Protein AF-A0A2I6QJJ2-F1 (afdb_monomer_lite)

Structure (mmCIF, N/CA/C/O backbone):
data_AF-A0A2I6QJJ2-F1
#
_entry.id   AF-A0A2I6QJJ2-F1
#
loop_
_atom_site.group_PDB
_atom_site.id
_atom_site.type_symbol
_atom_site.label_atom_id
_atom_site.label_alt_id
_atom_site.label_comp_id
_atom_site.label_asym_id
_atom_site.label_entity_id
_atom_site.label_seq_id
_atom_site.pdbx_PDB_ins_code
_atom_site.Cartn_x
_atom_site.Cartn_y
_atom_site.Cartn_z
_atom_site.occupancy
_atom_site.B_iso_or_equiv
_atom_site.auth_seq_id
_atom_site.auth_comp_id
_atom_site.auth_asym_id
_atom_site.auth_atom_id
_atom_site.pdbx_PDB_model_num
ATOM 1 N N . MET A 1 1 ? 14.668 10.286 -12.678 1.00 63.56 1 MET A N 1
ATOM 2 C CA . MET A 1 1 ? 14.062 9.229 -13.509 1.00 63.56 1 MET A CA 1
ATOM 3 C C . MET A 1 1 ? 13.618 9.922 -14.770 1.00 63.56 1 MET A C 1
ATOM 5 O O . MET A 1 1 ? 12.767 10.793 -14.661 1.00 63.56 1 MET A O 1
ATOM 9 N N . ASP A 1 2 ? 14.228 9.592 -15.902 1.00 78.44 2 ASP A N 1
ATOM 10 C CA . ASP A 1 2 ? 13.787 10.106 -17.196 1.00 78.44 2 ASP A CA 1
ATOM 11 C C . ASP A 1 2 ? 12.828 9.086 -17.802 1.00 78.44 2 ASP A C 1
ATOM 13 O O . ASP A 1 2 ? 13.148 7.898 -17.883 1.00 78.44 2 ASP A O 1
ATOM 17 N N . VAL A 1 3 ? 11.627 9.539 -18.152 1.00 83.94 3 VAL A N 1
ATOM 18 C CA . VAL A 1 3 ? 10.589 8.712 -18.770 1.00 83.94 3 VAL A CA 1
ATOM 19 C C . VAL A 1 3 ? 10.300 9.280 -20.151 1.00 83.94 3 VAL A C 1
ATOM 21 O O . VAL A 1 3 ? 10.164 10.491 -20.307 1.00 83.94 3 VAL A O 1
ATOM 24 N N . GLU A 1 4 ? 10.229 8.409 -21.158 1.00 88.19 4 GLU A N 1
ATOM 25 C CA . GLU A 1 4 ? 9.903 8.816 -22.525 1.00 88.19 4 GLU A CA 1
ATOM 26 C C . GLU A 1 4 ? 8.512 9.464 -22.596 1.00 88.19 4 GLU A C 1
ATOM 28 O O . GLU A 1 4 ? 7.561 8.970 -21.992 1.00 88.19 4 GLU A O 1
ATOM 33 N N . GLU A 1 5 ? 8.368 10.520 -23.399 1.00 83.25 5 GLU A N 1
ATOM 34 C CA . GLU A 1 5 ? 7.121 11.290 -23.539 1.00 83.25 5 GLU A CA 1
ATOM 35 C C . GLU A 1 5 ? 5.912 10.420 -23.932 1.00 83.25 5 GLU A C 1
ATOM 37 O O . GLU A 1 5 ? 4.810 10.587 -23.416 1.00 83.25 5 GLU A O 1
ATOM 42 N N . LYS A 1 6 ? 6.130 9.388 -24.758 1.00 88.81 6 LYS A N 1
ATOM 43 C CA . LYS A 1 6 ? 5.089 8.420 -25.153 1.00 88.81 6 LYS A CA 1
ATOM 44 C C . LYS A 1 6 ? 4.500 7.610 -23.983 1.00 88.81 6 LYS A C 1
ATOM 46 O O . LYS A 1 6 ? 3.505 6.911 -24.161 1.00 88.81 6 LYS A O 1
ATOM 51 N N . LEU A 1 7 ? 5.142 7.636 -22.814 1.00 92.50 7 LEU A N 1
ATOM 52 C CA . LEU A 1 7 ? 4.729 6.916 -21.609 1.00 92.50 7 LEU A CA 1
ATOM 53 C C . LEU A 1 7 ? 4.047 7.828 -20.580 1.00 92.50 7 LEU A C 1
ATOM 55 O O . LEU A 1 7 ? 3.710 7.351 -19.499 1.00 92.50 7 LEU A O 1
ATOM 59 N N . ILE A 1 8 ? 3.814 9.108 -20.890 1.00 91.31 8 ILE A N 1
ATOM 60 C CA . ILE A 1 8 ? 3.250 10.069 -19.932 1.00 91.31 8 ILE A CA 1
ATOM 61 C C . ILE A 1 8 ? 1.883 9.626 -19.398 1.00 91.31 8 ILE A C 1
ATOM 63 O O . ILE A 1 8 ? 1.686 9.671 -18.190 1.00 91.31 8 ILE A O 1
ATOM 67 N N . ASP A 1 9 ? 0.981 9.079 -20.218 1.00 93.81 9 ASP A N 1
ATOM 68 C CA . ASP A 1 9 ? -0.304 8.558 -19.715 1.00 93.81 9 ASP A CA 1
ATOM 69 C C . ASP A 1 9 ? -0.140 7.376 -18.744 1.00 93.81 9 ASP A C 1
ATOM 71 O O . ASP A 1 9 ? -0.920 7.204 -17.802 1.00 93.81 9 ASP A O 1
ATOM 75 N N . ALA A 1 10 ? 0.887 6.547 -18.955 1.00 93.62 10 ALA A N 1
ATOM 76 C CA . ALA A 1 10 ? 1.210 5.449 -18.047 1.00 93.62 10 ALA A CA 1
ATOM 77 C C . ALA A 1 10 ? 1.785 5.979 -16.726 1.00 93.62 10 ALA A C 1
ATOM 79 O O . ALA A 1 10 ? 1.429 5.491 -15.655 1.00 93.62 10 ALA A O 1
ATOM 80 N N . VAL A 1 11 ? 2.617 7.025 -16.790 1.00 92.44 11 VAL A N 1
ATOM 81 C CA . VAL A 1 11 ? 3.088 7.750 -15.604 1.00 92.44 11 VAL A CA 1
ATOM 82 C C . VAL A 1 11 ? 1.908 8.371 -14.858 1.00 92.44 11 VAL A C 1
ATOM 84 O O . VAL A 1 11 ? 1.817 8.196 -13.649 1.00 92.44 11 VAL A O 1
ATOM 87 N N . THR A 1 12 ? 0.962 9.014 -15.545 1.00 91.44 12 THR A N 1
ATOM 88 C CA . THR A 1 12 ? -0.246 9.577 -14.922 1.00 91.44 12 THR A CA 1
ATOM 89 C C . THR A 1 12 ? -1.050 8.503 -14.198 1.00 91.44 12 THR A C 1
ATOM 91 O O . THR A 1 12 ? -1.370 8.677 -13.021 1.00 91.44 12 THR A O 1
ATOM 94 N N . GLY A 1 13 ? -1.319 7.371 -14.855 1.00 94.25 13 GLY A N 1
ATOM 95 C CA . GLY A 1 13 ? -2.065 6.271 -14.242 1.00 94.25 13 GLY A CA 1
ATOM 96 C C . GLY A 1 13 ? -1.366 5.661 -13.028 1.00 94.25 13 GLY A C 1
ATOM 97 O O . GLY A 1 13 ? -2.018 5.322 -12.044 1.00 94.25 13 GLY A O 1
ATOM 98 N N . LEU A 1 14 ? -0.034 5.579 -13.054 1.00 95.81 14 LEU A N 1
ATOM 99 C CA . LEU A 1 14 ? 0.747 4.990 -11.971 1.00 95.81 14 LEU A CA 1
ATOM 100 C C . LEU A 1 14 ? 1.036 5.967 -10.823 1.00 95.81 14 LEU A C 1
ATOM 102 O O . LEU A 1 14 ? 0.787 5.634 -9.670 1.00 95.81 14 LEU A O 1
ATOM 106 N N . SER A 1 15 ? 1.610 7.137 -11.106 1.00 91.88 15 SER A N 1
ATOM 107 C CA . SER A 1 15 ? 2.126 8.079 -10.101 1.00 91.88 15 SER A CA 1
ATOM 108 C C . SER A 1 15 ? 1.284 9.343 -9.947 1.00 91.88 15 SER A C 1
ATOM 110 O O . SER A 1 15 ? 1.277 9.919 -8.863 1.00 91.88 15 SER A O 1
ATOM 112 N N . GLY A 1 16 ? 0.541 9.754 -10.979 1.00 93.50 16 GLY A N 1
ATOM 113 C CA . GLY A 1 16 ? -0.424 10.852 -10.873 1.00 93.50 16 GLY A CA 1
ATOM 114 C C . GLY A 1 16 ? -1.636 10.451 -10.030 1.00 93.50 16 GLY A C 1
ATOM 115 O O . GLY A 1 16 ? -1.992 11.135 -9.073 1.00 93.50 16 GLY A O 1
ATOM 116 N N . SER A 1 17 ? -2.234 9.300 -10.341 1.00 96.19 17 SER A N 1
ATOM 117 C CA . SER A 1 17 ? -3.334 8.709 -9.565 1.00 96.19 17 SER A CA 1
ATOM 118 C C . SER A 1 17 ? -2.865 7.841 -8.392 1.00 96.19 17 SER A C 1
ATOM 120 O O . SER A 1 17 ? -3.623 7.629 -7.446 1.00 96.19 17 SER A O 1
ATOM 122 N N . GLY A 1 18 ? -1.609 7.387 -8.419 1.00 96.69 18 GLY A N 1
ATOM 123 C CA . GLY A 1 18 ? -0.998 6.502 -7.421 1.00 96.69 18 GLY A CA 1
ATOM 124 C C . GLY A 1 18 ? -1.247 6.864 -5.955 1.00 96.69 18 GLY A C 1
ATOM 125 O O . GLY A 1 18 ? -1.639 5.983 -5.186 1.00 96.69 18 GLY A O 1
ATOM 126 N N . PRO A 1 19 ? -1.067 8.135 -5.538 1.00 98.12 19 PRO A N 1
ATOM 127 C CA . PRO A 1 19 ? -1.302 8.543 -4.158 1.00 98.12 19 PRO A CA 1
ATOM 128 C C . PRO A 1 19 ? -2.706 8.198 -3.650 1.00 98.12 19 PRO A C 1
ATOM 130 O O . PRO A 1 19 ? -2.838 7.764 -2.510 1.00 98.12 19 PRO A O 1
ATOM 133 N N . ALA A 1 20 ? -3.741 8.298 -4.493 1.00 98.50 20 ALA A N 1
ATOM 134 C CA . ALA A 1 20 ? -5.104 7.943 -4.103 1.00 98.50 20 ALA A CA 1
ATOM 135 C C . ALA A 1 20 ? -5.235 6.448 -3.771 1.00 98.50 20 ALA A C 1
ATOM 137 O O . ALA A 1 20 ? -5.857 6.091 -2.772 1.00 98.50 20 ALA A O 1
ATOM 138 N N . TYR A 1 21 ? -4.594 5.574 -4.552 1.00 98.31 21 TYR A N 1
ATOM 139 C CA . TYR A 1 21 ? -4.589 4.129 -4.298 1.00 98.31 21 TYR A CA 1
ATOM 140 C C . TYR A 1 21 ? -3.900 3.809 -2.968 1.00 98.31 21 TYR A C 1
ATOM 142 O O . TYR A 1 21 ? -4.378 2.990 -2.183 1.00 98.31 21 TYR A O 1
ATOM 150 N N . VAL A 1 22 ? -2.791 4.501 -2.692 1.00 98.50 22 VAL A N 1
ATOM 151 C CA . VAL A 1 22 ? -2.040 4.353 -1.443 1.00 98.50 22 VAL A CA 1
ATOM 152 C C . VAL A 1 22 ? -2.847 4.862 -0.244 1.00 98.50 22 VAL A C 1
ATOM 154 O O . VAL A 1 22 ? -2.841 4.206 0.795 1.00 98.50 22 VAL A O 1
ATOM 157 N N . TYR A 1 23 ? -3.583 5.971 -0.371 1.00 98.62 23 TYR A N 1
ATOM 158 C CA . TYR A 1 23 ? -4.458 6.461 0.699 1.00 98.62 23 TYR A CA 1
ATOM 159 C C . TYR A 1 23 ? -5.572 5.470 1.034 1.00 98.62 23 TYR A C 1
ATOM 161 O O . TYR A 1 23 ? -5.763 5.176 2.212 1.00 98.62 23 TYR A O 1
ATOM 169 N N . VAL A 1 24 ? -6.227 4.884 0.025 1.00 98.62 24 VAL A N 1
ATOM 170 C CA . VAL A 1 24 ? -7.228 3.822 0.236 1.00 98.62 24 VAL A CA 1
ATOM 171 C C . VAL A 1 24 ? -6.607 2.618 0.947 1.00 98.62 24 VAL A C 1
ATOM 173 O O . VAL A 1 24 ? -7.207 2.055 1.860 1.00 98.62 24 VAL A O 1
ATOM 176 N N . PHE A 1 25 ? -5.383 2.229 0.582 1.00 98.62 25 PHE A N 1
ATOM 177 C CA . PHE A 1 25 ? -4.691 1.124 1.246 1.00 98.62 25 PHE A CA 1
ATOM 178 C C . PHE A 1 25 ? -4.358 1.432 2.716 1.00 98.62 25 PHE A C 1
ATOM 180 O O . PHE A 1 25 ? -4.573 0.587 3.585 1.00 98.62 25 PHE A O 1
ATOM 187 N N . ILE A 1 26 ? -3.879 2.645 3.018 1.00 98.81 26 ILE A N 1
ATOM 188 C CA . ILE A 1 26 ? -3.606 3.095 4.394 1.00 98.81 26 ILE A CA 1
ATOM 189 C C . ILE A 1 26 ? -4.897 3.138 5.220 1.00 98.81 26 ILE A C 1
ATOM 191 O O . ILE A 1 26 ? -4.904 2.680 6.363 1.00 98.81 26 ILE A O 1
ATOM 195 N N . GLU A 1 27 ? -5.985 3.658 4.653 1.00 98.75 27 GLU A N 1
ATOM 196 C CA . GLU A 1 27 ? -7.299 3.700 5.299 1.00 98.75 27 GLU A CA 1
ATOM 197 C C . GLU A 1 27 ? -7.807 2.286 5.606 1.00 98.75 27 GLU A C 1
ATOM 199 O O . GLU A 1 27 ? -8.143 1.993 6.753 1.00 98.75 27 GLU A O 1
ATOM 204 N N . ALA A 1 28 ? -7.744 1.372 4.633 1.00 98.62 28 ALA A N 1
ATOM 205 C CA . ALA A 1 28 ? -8.150 -0.020 4.811 1.00 98.62 28 ALA A CA 1
ATOM 206 C C . ALA A 1 28 ? -7.320 -0.748 5.885 1.00 98.62 28 ALA A C 1
ATOM 208 O O . ALA A 1 28 ? -7.871 -1.491 6.700 1.00 98.62 28 ALA A O 1
ATOM 209 N N . LEU A 1 29 ? -6.000 -0.522 5.927 1.00 98.69 29 LEU A N 1
ATOM 210 C CA . LEU A 1 29 ? -5.134 -1.048 6.988 1.00 98.69 29 LEU A CA 1
ATOM 211 C C . LEU A 1 29 ? -5.503 -0.473 8.360 1.00 98.69 29 LEU A C 1
ATOM 213 O O . LEU A 1 29 ? -5.551 -1.215 9.342 1.00 98.69 29 LEU A O 1
ATOM 217 N N . SER A 1 30 ? -5.785 0.830 8.429 1.00 98.81 30 SER A N 1
ATOM 218 C CA . SER A 1 30 ? -6.208 1.487 9.665 1.00 98.81 30 SER A CA 1
ATOM 219 C C . SER A 1 30 ? -7.538 0.917 10.170 1.00 98.81 30 SER A C 1
ATOM 221 O O . SER A 1 30 ? -7.654 0.551 11.339 1.00 98.81 30 SER A O 1
ATOM 223 N N . ASP A 1 31 ? -8.528 0.765 9.288 1.00 98.81 31 ASP A N 1
ATOM 224 C CA . ASP A 1 31 ? -9.832 0.169 9.600 1.00 98.81 31 ASP A CA 1
ATOM 225 C C . ASP A 1 31 ? -9.712 -1.275 10.080 1.00 98.81 31 ASP A C 1
ATOM 227 O O . ASP A 1 31 ? -10.353 -1.665 11.061 1.00 98.81 31 ASP A O 1
ATOM 231 N N . ALA A 1 32 ? -8.854 -2.066 9.435 1.00 98.62 32 ALA A N 1
ATOM 232 C CA . ALA A 1 32 ? -8.560 -3.421 9.874 1.00 98.62 32 ALA A CA 1
ATOM 233 C C . ALA A 1 32 ? -7.911 -3.436 11.269 1.00 98.62 32 ALA A C 1
ATOM 235 O O . ALA A 1 32 ? -8.291 -4.256 12.104 1.00 98.62 32 ALA A O 1
ATOM 236 N N . GLY A 1 33 ? -6.990 -2.510 11.555 1.00 98.75 33 GLY A N 1
ATOM 237 C CA . GLY A 1 33 ? -6.394 -2.340 12.883 1.00 98.75 33 GLY A CA 1
ATOM 238 C C . GLY A 1 33 ? -7.439 -2.044 13.960 1.00 98.75 33 GLY A C 1
ATOM 239 O O . GLY A 1 33 ? -7.464 -2.709 14.999 1.00 98.75 33 GLY A O 1
ATOM 240 N N . VAL A 1 34 ? -8.366 -1.122 13.680 1.00 98.81 34 VAL A N 1
ATOM 241 C CA . VAL A 1 34 ? -9.484 -0.798 14.582 1.00 98.81 34 VAL A CA 1
ATOM 242 C C . VAL A 1 34 ? -10.392 -2.002 14.799 1.00 98.81 34 VAL A C 1
ATOM 244 O O . VAL A 1 34 ? -10.736 -2.318 15.938 1.00 98.81 34 VAL A O 1
ATOM 247 N N . LYS A 1 35 ? -10.728 -2.734 13.732 1.00 98.69 35 LYS A N 1
ATOM 248 C CA . LYS A 1 35 ? -11.508 -3.976 13.823 1.00 98.69 35 LYS A CA 1
ATOM 249 C C . LYS A 1 35 ? -10.839 -5.021 14.723 1.00 98.69 35 LYS A C 1
ATOM 251 O O . LYS A 1 35 ? -11.540 -5.802 15.361 1.00 98.69 35 LYS A O 1
ATOM 256 N N . MET A 1 36 ? -9.509 -5.025 14.791 1.00 98.69 36 MET A N 1
ATOM 257 C CA . MET A 1 36 ? -8.722 -5.919 15.643 1.00 98.69 36 MET A CA 1
ATOM 258 C C . MET A 1 36 ? -8.426 -5.347 17.042 1.00 98.69 36 MET A C 1
ATOM 260 O O . MET A 1 36 ? -7.700 -5.974 17.810 1.00 98.69 36 MET A O 1
ATOM 264 N N . GLY A 1 37 ? -9.016 -4.201 17.401 1.00 98.50 37 GLY A N 1
ATOM 265 C CA . GLY A 1 37 ? -9.008 -3.655 18.762 1.00 98.50 37 GLY A CA 1
ATOM 266 C C . GLY A 1 37 ? -8.027 -2.508 19.014 1.00 98.50 37 GLY A C 1
ATOM 267 O O . GLY A 1 37 ? -7.908 -2.062 20.154 1.00 98.50 37 GLY A O 1
ATOM 268 N N . LEU A 1 38 ? -7.331 -2.008 17.9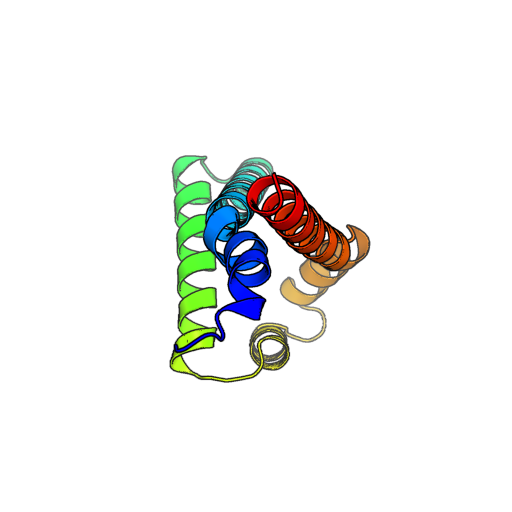92 1.00 98.69 38 LEU A N 1
ATOM 269 C CA . LEU A 1 38 ? -6.491 -0.816 18.125 1.00 98.69 38 LEU A CA 1
ATOM 270 C C . LEU A 1 38 ? -7.340 0.467 18.132 1.00 98.69 38 LEU A C 1
ATOM 272 O O . LEU A 1 38 ? -8.439 0.516 17.581 1.00 98.69 38 LEU A O 1
ATOM 276 N N . SER A 1 39 ? -6.813 1.552 18.707 1.00 98.69 39 SER A N 1
ATOM 277 C CA . SER A 1 39 ? -7.435 2.868 18.526 1.00 98.69 39 SER A CA 1
ATOM 278 C C . SER A 1 39 ? -7.274 3.340 17.078 1.00 98.69 39 SER A C 1
ATOM 280 O O . SER A 1 39 ? -6.333 2.947 16.378 1.00 98.69 39 SER A O 1
ATOM 282 N N . ARG A 1 40 ? -8.182 4.213 16.622 1.00 98.56 40 ARG A N 1
ATOM 283 C CA . ARG A 1 40 ? -8.102 4.827 15.287 1.00 98.56 40 ARG A CA 1
ATOM 284 C C . ARG A 1 40 ? -6.768 5.533 15.070 1.00 98.56 40 ARG A C 1
ATOM 286 O O . ARG A 1 40 ? -6.135 5.341 14.040 1.00 98.56 40 ARG A O 1
ATOM 293 N N .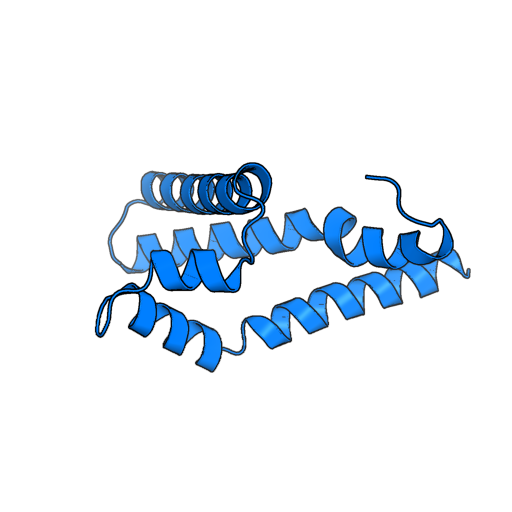 GLU A 1 41 ? -6.358 6.339 16.042 1.00 98.50 41 GLU A N 1
ATOM 294 C CA . GLU A 1 41 ? -5.134 7.132 15.960 1.00 98.50 41 GLU A CA 1
ATOM 295 C C . GLU A 1 41 ? -3.899 6.241 15.786 1.00 98.50 41 GLU A C 1
ATOM 297 O O . GLU A 1 41 ? -3.145 6.415 14.828 1.00 98.50 41 GLU A O 1
ATOM 302 N N . VAL A 1 42 ? -3.747 5.231 16.651 1.00 98.69 42 VAL A N 1
ATOM 303 C CA . VAL A 1 42 ? -2.626 4.286 16.586 1.00 98.69 42 VAL A CA 1
ATOM 304 C C . VAL A 1 42 ? -2.665 3.492 15.281 1.00 98.69 42 VAL A C 1
ATOM 306 O O . VAL A 1 42 ? -1.636 3.349 14.626 1.00 98.69 42 VAL A O 1
ATOM 309 N N . SER A 1 43 ? -3.841 3.018 14.859 1.00 98.75 43 SER A N 1
ATOM 310 C CA . SER A 1 43 ? -3.977 2.245 13.616 1.00 98.75 43 SER A CA 1
ATOM 311 C C . SER A 1 43 ? -3.562 3.047 12.389 1.00 98.75 43 SER A C 1
ATOM 313 O O . 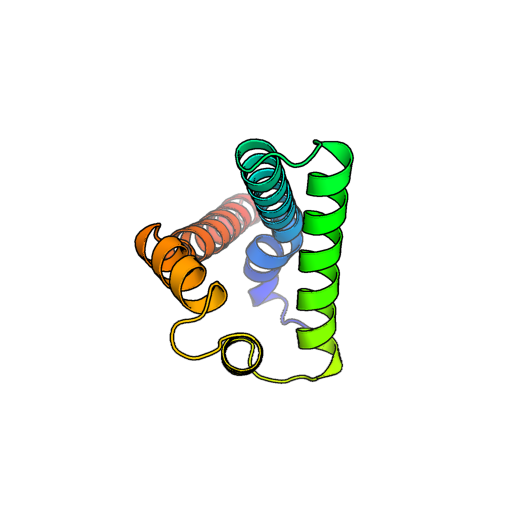SER A 1 43 ? -2.807 2.544 11.561 1.00 98.75 43 SER A O 1
ATOM 315 N N . THR A 1 44 ? -4.003 4.304 12.279 1.00 98.75 44 THR A N 1
ATOM 316 C CA . THR A 1 44 ? -3.650 5.167 11.144 1.00 98.75 44 THR A CA 1
ATOM 317 C C . THR A 1 44 ? -2.154 5.465 11.116 1.00 98.75 44 THR A C 1
ATOM 319 O O . THR A 1 44 ? -1.541 5.379 10.053 1.00 98.75 44 THR A O 1
ATOM 322 N N . GLN A 1 45 ? -1.547 5.766 12.269 1.00 98.75 45 GLN A N 1
ATOM 323 C CA . GLN A 1 45 ? -0.106 6.023 12.349 1.00 98.75 45 GLN A CA 1
ATOM 324 C C . GLN A 1 45 ? 0.713 4.786 11.966 1.00 98.75 45 GLN A C 1
ATOM 326 O O . GLN A 1 45 ? 1.621 4.884 11.140 1.00 98.75 45 GLN A O 1
ATOM 331 N N . LEU A 1 46 ? 0.365 3.612 12.508 1.00 98.75 46 LEU A N 1
ATOM 332 C CA . LEU A 1 46 ? 1.034 2.358 12.163 1.00 98.75 46 LEU A CA 1
ATOM 333 C C . LEU A 1 46 ? 0.874 2.027 10.675 1.00 98.75 46 LEU A C 1
ATOM 335 O O . LEU A 1 46 ? 1.860 1.662 10.035 1.00 98.75 46 LEU A O 1
ATOM 339 N N . ALA A 1 47 ? -0.323 2.189 10.104 1.00 98.75 47 ALA A N 1
ATOM 340 C CA . ALA A 1 47 ? -0.573 1.929 8.687 1.00 98.75 47 ALA A CA 1
ATOM 341 C C . ALA A 1 47 ? 0.276 2.836 7.781 1.00 98.75 47 ALA A C 1
ATOM 343 O O . ALA A 1 47 ? 0.976 2.344 6.894 1.00 98.75 47 ALA A O 1
ATOM 344 N N . ALA A 1 48 ? 0.280 4.147 8.042 1.00 98.75 48 ALA A N 1
ATOM 345 C CA . ALA A 1 48 ? 1.060 5.109 7.270 1.00 98.75 48 ALA A CA 1
ATOM 346 C C . ALA A 1 48 ? 2.571 4.836 7.365 1.00 98.75 48 ALA A C 1
ATOM 348 O O . ALA A 1 48 ? 3.256 4.783 6.341 1.00 98.75 48 ALA A O 1
ATOM 349 N N . GLN A 1 49 ? 3.091 4.590 8.573 1.00 98.69 49 GLN A N 1
ATOM 350 C CA . GLN A 1 49 ? 4.510 4.289 8.776 1.00 98.69 49 GLN A CA 1
ATOM 351 C C . GLN A 1 49 ? 4.919 2.958 8.129 1.00 98.69 49 GLN A C 1
ATOM 353 O O . GLN A 1 49 ? 6.013 2.856 7.572 1.00 98.69 49 GLN A O 1
ATOM 358 N N . THR A 1 50 ? 4.040 1.951 8.159 1.00 98.56 50 THR A N 1
ATOM 359 C CA . THR A 1 50 ? 4.266 0.656 7.497 1.00 98.56 50 THR A CA 1
ATOM 360 C C . THR A 1 50 ? 4.439 0.833 5.991 1.00 98.56 50 THR A C 1
ATOM 362 O O . THR A 1 50 ? 5.377 0.288 5.405 1.00 98.56 50 THR A O 1
ATOM 365 N N . VAL A 1 51 ? 3.568 1.625 5.360 1.00 98.56 51 VAL A N 1
ATOM 366 C CA . VAL A 1 51 ? 3.663 1.926 3.927 1.00 98.56 51 VAL A CA 1
ATOM 367 C C . VAL A 1 51 ? 4.932 2.719 3.615 1.00 98.56 51 VAL A C 1
ATOM 369 O O . VAL A 1 51 ? 5.664 2.342 2.700 1.00 98.56 51 VAL A O 1
ATOM 372 N N . LEU A 1 52 ? 5.235 3.760 4.399 1.00 98.69 52 LEU A N 1
ATOM 373 C CA . LEU A 1 52 ? 6.440 4.575 4.225 1.00 98.69 52 LEU A CA 1
ATOM 374 C C . LEU A 1 52 ? 7.714 3.722 4.285 1.00 98.69 52 LEU A C 1
ATOM 376 O O . LEU A 1 52 ? 8.513 3.750 3.351 1.00 98.69 52 LEU A O 1
ATOM 380 N N . GLY A 1 53 ? 7.874 2.925 5.345 1.00 98.44 53 GLY A N 1
ATOM 381 C CA . GLY A 1 53 ? 9.052 2.075 5.525 1.00 98.44 53 GLY A CA 1
ATOM 382 C C . GLY A 1 53 ? 9.184 1.018 4.427 1.00 98.44 53 GLY A C 1
ATOM 383 O O . GLY A 1 53 ? 10.279 0.780 3.924 1.00 98.44 53 GLY A O 1
ATOM 384 N N . SER A 1 54 ? 8.067 0.432 3.984 1.00 98.44 54 SER A N 1
ATOM 385 C CA . SER A 1 54 ? 8.072 -0.537 2.879 1.00 98.44 54 SER A CA 1
ATOM 386 C C . SER A 1 54 ? 8.534 0.100 1.565 1.00 98.44 54 SER A C 1
ATOM 388 O O . SER A 1 54 ? 9.355 -0.478 0.854 1.00 98.44 54 SER A O 1
ATOM 390 N N . ALA A 1 55 ? 8.050 1.307 1.254 1.00 98.12 55 ALA A N 1
ATOM 391 C CA . ALA A 1 55 ? 8.463 2.048 0.065 1.00 98.12 55 ALA A CA 1
ATOM 392 C C . ALA A 1 55 ? 9.945 2.458 0.130 1.00 98.12 55 ALA A C 1
ATOM 394 O O . ALA A 1 55 ? 10.671 2.282 -0.849 1.00 98.12 55 ALA A O 1
ATOM 395 N N . GLN A 1 56 ? 10.414 2.936 1.287 1.00 98.38 56 GLN A N 1
ATOM 396 C CA . GLN A 1 56 ? 11.826 3.263 1.514 1.00 98.38 56 GLN A CA 1
ATOM 397 C C . GLN A 1 56 ? 12.726 2.049 1.276 1.00 98.38 56 GLN A C 1
ATOM 399 O O . GLN A 1 56 ? 13.684 2.147 0.515 1.00 98.38 56 GLN A O 1
ATOM 404 N N . MET A 1 57 ? 12.369 0.881 1.819 1.00 98.38 57 MET A N 1
ATOM 405 C CA . MET A 1 57 ? 13.139 -0.351 1.617 1.00 98.38 57 MET A CA 1
ATOM 406 C C . MET A 1 57 ? 13.288 -0.716 0.138 1.00 98.38 57 MET A C 1
ATOM 408 O O . MET A 1 57 ? 14.372 -1.123 -0.280 1.00 98.38 57 MET A O 1
ATOM 412 N N . VAL A 1 58 ? 12.240 -0.548 -0.674 1.00 98.25 58 VAL A N 1
ATOM 413 C CA . VAL A 1 58 ? 12.314 -0.791 -2.126 1.00 98.25 58 VAL A CA 1
ATOM 414 C C . VAL A 1 58 ? 13.309 0.163 -2.791 1.00 98.25 58 VAL A C 1
ATOM 416 O O . VAL A 1 58 ? 14.162 -0.274 -3.564 1.00 98.25 58 VAL A O 1
ATOM 419 N N . LEU A 1 59 ? 13.226 1.458 -2.478 1.00 97.81 59 LEU A N 1
ATOM 420 C CA . LEU A 1 59 ? 14.050 2.492 -3.108 1.00 97.81 59 LEU A CA 1
ATOM 421 C C . LEU A 1 59 ? 15.525 2.414 -2.687 1.00 97.81 59 LEU A C 1
ATOM 423 O O . LEU A 1 59 ? 16.416 2.571 -3.523 1.00 97.81 59 LEU A O 1
ATOM 427 N N . GLU A 1 60 ? 15.783 2.162 -1.406 1.00 97.94 60 GLU A N 1
ATOM 428 C CA . GLU A 1 60 ? 17.129 2.153 -0.830 1.00 97.94 60 GLU A CA 1
ATOM 429 C C . GLU A 1 60 ? 17.887 0.870 -1.168 1.00 97.94 60 GLU A C 1
ATOM 431 O O . GLU A 1 60 ? 19.042 0.922 -1.593 1.00 97.94 60 GLU A O 1
ATOM 436 N N . THR A 1 61 ? 17.241 -0.291 -1.014 1.00 97.69 61 THR A N 1
ATOM 437 C CA . THR A 1 61 ? 17.911 -1.582 -1.235 1.00 97.69 61 THR A CA 1
ATOM 438 C C . THR A 1 61 ? 18.004 -1.957 -2.708 1.00 97.69 61 THR A C 1
ATOM 440 O O . THR A 1 61 ? 18.874 -2.746 -3.076 1.00 97.69 61 THR A O 1
ATOM 443 N N . LYS A 1 62 ? 17.110 -1.414 -3.549 1.00 96.06 62 LYS A N 1
ATOM 444 C CA . LYS A 1 62 ? 16.963 -1.762 -4.974 1.00 96.06 62 LYS A CA 1
ATOM 445 C C . LYS A 1 62 ? 16.722 -3.256 -5.222 1.00 96.06 62 LYS A C 1
ATOM 447 O O . LYS A 1 62 ? 16.914 -3.737 -6.338 1.00 96.06 62 LYS A O 1
ATOM 452 N N . LEU A 1 63 ? 16.314 -3.993 -4.190 1.00 97.69 63 LEU A N 1
ATOM 453 C CA . LEU A 1 63 ? 15.945 -5.396 -4.306 1.00 97.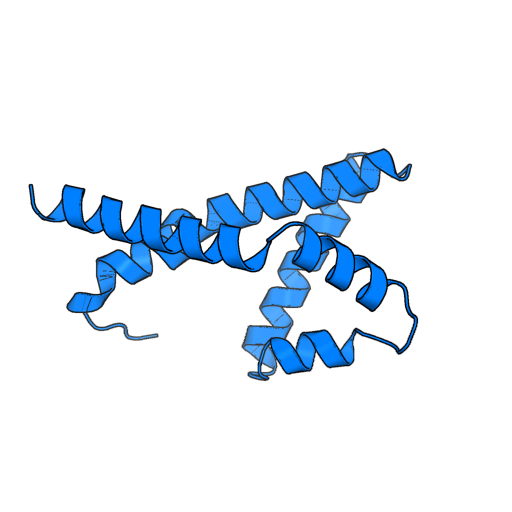69 63 LEU A CA 1
ATOM 454 C C . LEU A 1 63 ? 14.581 -5.524 -4.973 1.00 97.69 63 LEU A C 1
ATOM 456 O O . LEU A 1 63 ? 13.730 -4.635 -4.894 1.00 97.69 63 LEU A O 1
ATOM 460 N N . HIS A 1 64 ? 14.353 -6.673 -5.600 1.00 98.12 64 HIS A N 1
ATOM 461 C CA . HIS A 1 64 ? 13.048 -6.975 -6.163 1.00 98.12 64 HIS A CA 1
ATOM 462 C C . HIS A 1 64 ? 11.985 -6.988 -5.040 1.00 98.12 64 HIS A C 1
ATOM 464 O O . HIS A 1 64 ? 12.205 -7.639 -4.014 1.00 98.12 64 HIS A O 1
ATOM 470 N N . PRO A 1 65 ? 10.806 -6.350 -5.201 1.00 97.75 65 PRO A N 1
ATOM 471 C CA . PRO A 1 65 ? 9.779 -6.321 -4.153 1.00 97.75 65 PRO A CA 1
ATOM 472 C C . PRO A 1 65 ? 9.332 -7.712 -3.685 1.00 97.75 65 PRO A C 1
ATOM 474 O O . PRO A 1 65 ? 9.016 -7.905 -2.514 1.00 97.75 65 PRO A O 1
ATOM 477 N N . GLY A 1 66 ? 9.353 -8.705 -4.583 1.00 98.19 66 GLY A N 1
ATOM 478 C CA . GLY A 1 66 ? 9.091 -10.102 -4.231 1.00 98.19 66 GLY A CA 1
ATOM 479 C C . GLY A 1 66 ? 10.094 -10.665 -3.220 1.00 98.19 66 GLY A C 1
ATOM 480 O O . GLY A 1 66 ? 9.681 -11.359 -2.299 1.00 98.19 66 GLY A O 1
ATOM 481 N N . GLU A 1 67 ? 11.371 -10.295 -3.334 1.00 98.31 67 GLU A N 1
ATOM 482 C CA . GLU A 1 67 ? 12.413 -10.711 -2.392 1.00 98.31 67 GLU A CA 1
ATOM 483 C C . GLU A 1 67 ? 12.239 -10.022 -1.034 1.00 98.31 67 GLU A C 1
ATOM 485 O O . GLU A 1 67 ? 12.308 -10.675 0.002 1.00 98.31 67 GLU A O 1
ATOM 490 N N . LEU A 1 68 ? 11.954 -8.714 -1.017 1.00 98.19 68 LEU A N 1
ATOM 491 C CA . LEU A 1 68 ? 11.665 -7.989 0.228 1.00 98.19 68 LEU A CA 1
ATOM 492 C C . LEU A 1 68 ? 10.452 -8.582 0.955 1.00 98.19 68 LEU A C 1
ATOM 494 O O . LEU A 1 68 ? 10.499 -8.782 2.168 1.00 98.19 68 LEU A O 1
ATOM 498 N N . LYS A 1 69 ? 9.399 -8.929 0.206 1.00 97.88 69 LYS A N 1
ATOM 499 C CA . LYS A 1 69 ? 8.227 -9.645 0.718 1.00 97.88 69 LYS A CA 1
ATOM 500 C C . LYS A 1 69 ? 8.624 -11.010 1.297 1.00 97.88 69 LYS A C 1
ATOM 502 O O . LYS A 1 69 ? 8.192 -11.336 2.399 1.00 97.88 69 LYS A O 1
ATOM 507 N N . ASP A 1 70 ? 9.465 -11.790 0.617 1.00 97.75 70 ASP A N 1
ATOM 508 C CA . ASP A 1 70 ? 9.925 -13.091 1.126 1.00 97.75 70 ASP A CA 1
ATOM 509 C C . ASP A 1 70 ? 10.769 -12.943 2.410 1.00 97.75 70 ASP A C 1
ATOM 511 O O . ASP A 1 70 ? 10.584 -13.705 3.356 1.00 97.75 70 ASP A O 1
ATOM 515 N N . ARG A 1 71 ? 11.616 -11.908 2.512 1.00 97.56 71 ARG A N 1
ATOM 516 C CA . ARG A 1 71 ? 12.446 -11.631 3.705 1.00 97.56 71 ARG A CA 1
ATOM 517 C C . ARG A 1 71 ? 11.637 -11.354 4.978 1.00 97.56 71 ARG A C 1
ATOM 519 O O . ARG A 1 71 ? 12.134 -11.618 6.069 1.00 97.56 71 ARG A O 1
ATOM 526 N N . VAL A 1 72 ? 10.411 -10.839 4.860 1.00 96.62 72 VAL A N 1
ATOM 527 C CA . VAL A 1 72 ? 9.498 -10.597 6.000 1.00 96.62 72 VAL A CA 1
ATOM 528 C C . VAL A 1 72 ? 8.444 -11.698 6.172 1.00 96.62 72 VAL A C 1
ATOM 530 O O . VAL A 1 72 ? 7.534 -11.579 6.998 1.00 96.62 72 VAL A O 1
ATOM 533 N N . THR A 1 73 ? 8.553 -12.781 5.398 1.00 97.12 73 THR A N 1
ATOM 534 C CA . THR A 1 73 ? 7.601 -13.890 5.397 1.00 97.12 73 THR A CA 1
ATOM 535 C C . THR A 1 73 ? 8.244 -15.145 5.973 1.00 97.12 73 THR A C 1
ATOM 537 O O . THR A 1 73 ? 8.955 -15.877 5.290 1.00 97.12 73 THR A O 1
ATOM 540 N N . SER A 1 74 ? 7.965 -15.430 7.244 1.00 94.69 74 SER A N 1
ATOM 541 C CA . SER A 1 74 ? 8.399 -16.676 7.875 1.00 94.69 74 SER A CA 1
ATOM 542 C C . SER A 1 74 ? 7.483 -17.859 7.505 1.00 94.69 74 SER A C 1
ATOM 544 O O . SER A 1 74 ? 6.266 -17.679 7.360 1.00 94.69 74 SER A O 1
ATOM 546 N N . PRO A 1 75 ? 8.028 -19.087 7.377 1.00 94.25 75 PRO A N 1
ATOM 547 C CA . PRO A 1 75 ? 7.224 -20.289 7.157 1.00 94.25 75 PRO A CA 1
ATOM 548 C C . PRO A 1 75 ? 6.155 -20.467 8.244 1.00 94.25 75 PRO A C 1
ATOM 550 O O . PRO A 1 75 ? 6.470 -20.480 9.431 1.00 94.25 75 PRO A O 1
ATOM 553 N N . GLY A 1 76 ? 4.886 -20.582 7.839 1.00 95.56 76 GLY A N 1
ATOM 554 C CA . GLY A 1 76 ? 3.747 -20.731 8.758 1.00 95.56 76 GLY A CA 1
ATOM 555 C C . GLY A 1 76 ? 3.432 -19.502 9.626 1.00 95.56 76 GLY A C 1
ATOM 556 O O . GLY A 1 76 ? 2.615 -19.602 10.537 1.00 95.56 76 GLY A O 1
ATOM 557 N N . GLY A 1 77 ? 4.073 -18.357 9.372 1.00 98.00 77 GLY A N 1
ATOM 558 C CA . GLY A 1 77 ? 3.900 -17.135 10.154 1.00 98.00 77 GLY A CA 1
ATOM 559 C C . GLY A 1 77 ? 2.631 -16.338 9.836 1.00 98.00 77 GLY A C 1
ATOM 560 O O . GLY A 1 77 ? 1.856 -16.645 8.928 1.00 98.00 77 GLY A O 1
ATOM 561 N N . THR A 1 78 ? 2.446 -15.239 10.566 1.00 97.88 78 THR A N 1
ATOM 562 C CA . THR A 1 78 ? 1.318 -14.312 10.376 1.00 97.88 78 THR A CA 1
ATOM 563 C C . THR A 1 78 ? 1.341 -13.651 8.996 1.00 97.88 78 THR A C 1
ATOM 565 O O . THR A 1 78 ? 0.293 -13.523 8.363 1.00 97.88 78 THR A O 1
ATOM 568 N N . THR A 1 79 ? 2.528 -13.302 8.486 1.00 97.88 79 THR A N 1
ATOM 569 C CA . THR A 1 79 ? 2.689 -12.653 7.177 1.00 97.88 79 THR A CA 1
ATOM 570 C C . THR A 1 79 ? 2.176 -13.528 6.035 1.00 97.88 79 THR A C 1
ATOM 572 O O . THR A 1 79 ? 1.418 -13.042 5.202 1.00 97.88 79 THR A O 1
ATOM 575 N N . ILE A 1 80 ? 2.519 -14.824 5.992 1.00 98.25 80 ILE A N 1
ATOM 576 C CA . ILE A 1 80 ? 2.074 -15.693 4.889 1.00 98.25 80 ILE A CA 1
ATOM 577 C C . ILE A 1 80 ? 0.559 -15.930 4.923 1.00 98.25 80 ILE A C 1
ATOM 579 O O . ILE A 1 80 ? -0.075 -15.971 3.869 1.00 98.25 80 ILE A O 1
ATOM 583 N N . ALA A 1 81 ? -0.045 -16.010 6.114 1.00 98.50 81 ALA A N 1
ATOM 584 C CA . ALA A 1 81 ? -1.496 -16.113 6.255 1.00 98.50 81 ALA A CA 1
ATOM 585 C C . ALA A 1 81 ? -2.209 -14.852 5.729 1.00 98.50 81 ALA A C 1
ATOM 587 O O . ALA A 1 81 ? -3.193 -14.961 4.994 1.00 98.50 81 ALA A O 1
ATOM 588 N N . ALA A 1 82 ? -1.682 -13.665 6.050 1.00 98.25 82 ALA A N 1
ATOM 589 C CA . ALA A 1 82 ? -2.197 -12.395 5.543 1.00 98.25 82 ALA A CA 1
ATOM 590 C C . ALA A 1 82 ? -2.013 -12.264 4.022 1.00 98.25 82 ALA A C 1
ATOM 592 O O . ALA A 1 82 ? -2.962 -11.913 3.324 1.00 98.25 82 ALA A O 1
ATOM 593 N N . LEU A 1 83 ? -0.833 -12.611 3.492 1.00 98.31 83 LEU A N 1
ATOM 594 C CA . LEU A 1 83 ? -0.565 -12.604 2.050 1.00 98.31 83 LEU A CA 1
ATOM 595 C C . LEU A 1 83 ? -1.525 -13.531 1.304 1.00 98.31 83 LEU A C 1
ATOM 597 O O . LEU A 1 83 ? -2.118 -13.117 0.316 1.00 98.31 83 LEU A O 1
ATOM 601 N N . HIS A 1 84 ? -1.755 -14.748 1.800 1.00 98.44 84 HIS A N 1
ATOM 602 C CA . HIS A 1 84 ? -2.725 -15.660 1.195 1.00 98.44 84 HIS A CA 1
ATOM 603 C C . HIS A 1 84 ? -4.148 -15.070 1.171 1.00 98.44 84 HIS A C 1
ATOM 605 O O . HIS A 1 84 ? -4.854 -15.208 0.173 1.00 98.44 84 HIS A O 1
ATOM 611 N N . ALA A 1 85 ? -4.569 -14.373 2.233 1.00 98.50 85 ALA A N 1
ATOM 612 C CA . ALA A 1 85 ? -5.862 -13.688 2.260 1.00 98.50 85 ALA A CA 1
ATOM 613 C C . ALA A 1 85 ? -5.937 -12.517 1.261 1.00 98.50 85 ALA A C 1
ATOM 615 O O . ALA A 1 85 ? -6.960 -12.363 0.594 1.00 98.50 85 ALA A O 1
ATOM 616 N N . LEU A 1 86 ? -4.863 -11.731 1.116 1.00 98.25 86 LEU A N 1
ATOM 617 C CA . LEU A 1 86 ? -4.773 -10.648 0.128 1.00 98.25 86 LEU A CA 1
ATOM 618 C C . LEU A 1 86 ? -4.820 -11.175 -1.313 1.00 98.25 86 LEU A C 1
ATOM 620 O O . LEU A 1 86 ? -5.538 -10.620 -2.143 1.00 98.25 86 LEU A O 1
ATOM 624 N N . GLU A 1 87 ? -4.102 -12.262 -1.605 1.00 98.31 87 GLU A N 1
ATOM 625 C CA . GLU A 1 87 ? -4.120 -12.899 -2.929 1.00 98.31 87 GLU A CA 1
ATOM 626 C C . GLU A 1 87 ? -5.505 -13.487 -3.234 1.00 98.31 87 GLU A C 1
ATOM 628 O O . GLU A 1 87 ? -6.038 -13.282 -4.322 1.00 98.31 87 GLU A O 1
ATOM 633 N N . LYS A 1 88 ? -6.156 -14.129 -2.252 1.00 98.44 88 LYS A N 1
ATOM 634 C CA . LYS A 1 88 ? -7.546 -14.598 -2.388 1.00 98.44 88 LYS A CA 1
ATOM 635 C C . LYS A 1 88 ? -8.527 -13.449 -2.654 1.00 98.44 88 LYS A C 1
ATOM 637 O O . LYS A 1 88 ? -9.518 -13.648 -3.351 1.00 98.44 88 LYS A O 1
ATOM 642 N N . GLY A 1 89 ? -8.263 -12.270 -2.093 1.00 97.94 89 GLY A N 1
ATOM 643 C CA . GLY A 1 89 ? -9.039 -11.053 -2.330 1.00 97.94 89 GLY A CA 1
ATOM 644 C C . GLY A 1 89 ? -8.777 -10.385 -3.683 1.00 97.94 89 GLY A C 1
ATOM 645 O O . GLY A 1 89 ? -9.443 -9.403 -3.991 1.00 97.94 89 GLY A O 1
ATOM 646 N N . GLY A 1 90 ? -7.828 -10.881 -4.485 1.00 98.19 90 GLY A N 1
ATOM 647 C CA . GLY A 1 90 ? -7.521 -10.310 -5.796 1.00 98.19 90 GLY A CA 1
ATOM 648 C C . GLY A 1 90 ? -6.806 -8.960 -5.726 1.00 98.19 90 GLY A C 1
ATOM 649 O O . GLY A 1 90 ? -7.013 -8.112 -6.592 1.00 98.19 90 GLY A O 1
ATOM 650 N N . LEU A 1 91 ? -5.959 -8.729 -4.710 1.00 98.12 91 LEU A N 1
ATOM 651 C CA . LEU A 1 91 ? -5.257 -7.446 -4.560 1.00 98.12 91 LEU A CA 1
ATOM 652 C C . LEU A 1 91 ? -4.472 -7.068 -5.828 1.00 98.12 91 LEU A C 1
ATOM 654 O O . LEU A 1 91 ? -4.549 -5.933 -6.287 1.00 98.12 91 LEU A O 1
ATOM 658 N N . ARG A 1 92 ? -3.725 -8.016 -6.410 1.00 97.81 92 ARG A N 1
ATOM 659 C CA . ARG A 1 92 ? -2.897 -7.745 -7.597 1.00 97.81 92 ARG A CA 1
ATOM 660 C C . ARG A 1 92 ? -3.728 -7.354 -8.810 1.00 97.81 92 ARG A C 1
ATOM 662 O O . ARG A 1 92 ? -3.371 -6.393 -9.481 1.00 97.81 92 ARG A O 1
ATOM 669 N N . SER A 1 93 ? -4.821 -8.073 -9.066 1.00 98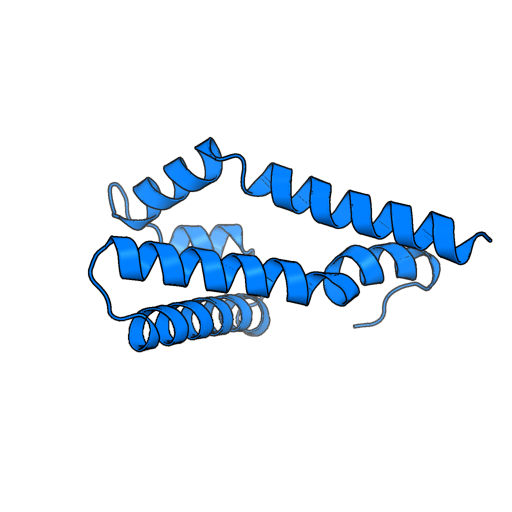.44 93 SER A N 1
ATOM 670 C CA . SER A 1 93 ? -5.718 -7.753 -10.178 1.00 98.44 93 SER A CA 1
ATOM 671 C C . SER A 1 93 ? -6.342 -6.375 -9.992 1.00 98.44 93 SER A C 1
ATOM 673 O O . SER A 1 93 ? -6.268 -5.566 -10.902 1.00 98.44 93 SER A O 1
ATOM 675 N N . ALA A 1 94 ? -6.817 -6.046 -8.787 1.00 98.38 94 ALA A N 1
ATOM 676 C CA . ALA A 1 94 ? -7.395 -4.729 -8.518 1.00 98.38 94 ALA A CA 1
ATOM 677 C C . ALA A 1 94 ? -6.397 -3.579 -8.759 1.00 98.38 94 ALA A C 1
ATOM 679 O O . ALA A 1 94 ? -6.767 -2.535 -9.292 1.00 98.38 94 ALA A O 1
ATOM 680 N N . VAL A 1 95 ? -5.122 -3.766 -8.394 1.00 98.25 95 VAL A N 1
ATOM 681 C CA . VAL A 1 95 ? -4.068 -2.771 -8.654 1.00 98.25 95 VAL A CA 1
ATOM 682 C C . VAL A 1 95 ? -3.769 -2.649 -10.151 1.00 98.25 95 VAL A C 1
ATOM 684 O O . VAL A 1 95 ? -3.591 -1.534 -10.637 1.00 98.25 95 VAL A O 1
ATOM 687 N N . TYR A 1 96 ? -3.722 -3.765 -10.887 1.00 98.31 96 TYR A N 1
ATOM 688 C CA . TYR A 1 96 ? -3.525 -3.745 -12.341 1.00 98.31 96 TYR A CA 1
ATOM 689 C C . TYR A 1 96 ? -4.663 -3.011 -13.047 1.00 98.31 96 TYR A C 1
ATOM 691 O O . TYR A 1 96 ? -4.395 -2.086 -13.815 1.00 98.31 96 TYR A O 1
ATOM 699 N N . ASP A 1 97 ? -5.906 -3.342 -12.703 1.00 98.50 97 ASP A N 1
ATOM 700 C CA . ASP A 1 97 ? -7.098 -2.727 -13.281 1.00 98.50 97 ASP A CA 1
ATOM 701 C C . ASP A 1 97 ? -7.147 -1.218 -12.985 1.00 98.50 97 ASP A C 1
ATOM 703 O O . ASP A 1 97 ? -7.498 -0.423 -13.855 1.00 98.50 97 ASP A O 1
ATOM 707 N N . ALA A 1 98 ? -6.748 -0.790 -11.780 1.00 98.38 98 ALA A N 1
ATOM 708 C CA . ALA A 1 98 ? -6.727 0.625 -11.402 1.00 98.38 98 ALA A CA 1
ATOM 709 C C . ALA A 1 98 ? -5.736 1.449 -12.241 1.00 98.38 98 ALA A C 1
ATOM 711 O O . ALA A 1 98 ? -6.088 2.527 -12.732 1.00 98.38 98 ALA A O 1
ATOM 712 N N . VAL A 1 99 ? -4.511 0.941 -12.418 1.00 98.38 99 VAL A N 1
ATOM 713 C CA . VAL A 1 99 ? -3.482 1.618 -13.221 1.00 98.38 99 VAL A CA 1
ATOM 714 C C . VAL A 1 99 ? -3.890 1.637 -14.691 1.00 98.38 99 VAL A C 1
ATOM 716 O O . VAL A 1 99 ? -3.823 2.692 -15.319 1.00 98.38 99 VAL A O 1
ATOM 719 N N . GLU A 1 100 ? -4.365 0.510 -15.231 1.00 98.31 100 GLU A N 1
ATOM 720 C CA . GLU A 1 100 ? -4.826 0.429 -16.618 1.00 98.31 100 GLU A CA 1
ATOM 721 C C . GLU A 1 100 ? -5.982 1.399 -16.881 1.00 98.31 100 GLU A C 1
ATOM 723 O O . GLU A 1 100 ? -5.902 2.209 -17.807 1.00 98.31 100 GLU A O 1
ATOM 728 N N . ALA A 1 101 ? -7.018 1.386 -16.039 1.00 98.31 101 ALA A N 1
ATOM 729 C CA . ALA A 1 101 ? -8.170 2.268 -16.189 1.00 98.31 101 ALA A CA 1
ATOM 730 C C . ALA A 1 101 ? -7.765 3.750 -16.163 1.00 98.31 101 ALA A C 1
ATOM 732 O O . ALA A 1 101 ? -8.232 4.531 -16.996 1.00 98.31 101 ALA A O 1
ATOM 733 N N . SER A 1 102 ? -6.866 4.141 -15.253 1.00 97.88 102 SER A N 1
ATOM 734 C CA . SER A 1 102 ? -6.390 5.526 -15.180 1.00 97.88 102 SER A CA 1
ATOM 735 C C . SER A 1 102 ? -5.542 5.914 -16.396 1.00 97.88 102 SER A C 1
ATOM 737 O O . SER A 1 102 ? -5.745 6.978 -16.984 1.00 97.88 102 SER A O 1
ATOM 739 N N . THR A 1 103 ? -4.654 5.029 -16.859 1.00 97.50 103 THR A N 1
ATOM 740 C CA . THR A 1 103 ? -3.867 5.252 -18.081 1.00 97.50 103 THR A CA 1
ATOM 741 C C . THR A 1 103 ? -4.750 5.396 -19.318 1.00 97.50 103 THR A C 1
ATOM 743 O O . THR A 1 103 ? -4.542 6.307 -20.121 1.00 97.50 103 THR A O 1
ATOM 746 N N . LEU A 1 104 ? -5.748 4.526 -19.486 1.00 97.00 104 LEU A N 1
ATOM 747 C CA . LEU A 1 104 ? -6.684 4.605 -20.607 1.00 97.00 104 LEU A CA 1
ATOM 748 C C . LEU A 1 104 ? -7.514 5.890 -20.549 1.00 97.00 104 LEU A C 1
ATOM 750 O O . LEU A 1 104 ? -7.707 6.530 -21.583 1.00 97.00 104 LEU A O 1
ATOM 754 N N . LYS A 1 105 ? -7.934 6.318 -19.351 1.00 97.00 105 LYS A N 1
ATOM 755 C CA . LYS A 1 105 ? -8.664 7.577 -19.199 1.00 97.00 105 LYS A CA 1
ATOM 756 C C . LYS A 1 105 ? -7.798 8.798 -19.518 1.00 97.00 105 LYS A C 1
ATOM 758 O O . LYS A 1 105 ? -8.275 9.708 -20.190 1.00 97.00 105 LYS A O 1
ATOM 763 N N . SER A 1 106 ? -6.532 8.800 -19.096 1.00 95.56 106 SER A N 1
ATOM 764 C CA . SER A 1 106 ? -5.564 9.851 -19.448 1.00 95.56 106 SER A CA 1
ATOM 765 C C . SER A 1 106 ? -5.412 9.981 -20.966 1.00 95.56 106 SER A C 1
ATOM 767 O O . SER A 1 106 ? -5.500 11.085 -21.496 1.00 95.56 106 SER A O 1
ATOM 769 N N . ARG A 1 107 ? -5.304 8.856 -21.689 1.00 94.88 107 ARG A N 1
ATOM 770 C CA . ARG A 1 107 ? -5.239 8.847 -23.163 1.00 94.88 107 ARG A CA 1
ATOM 771 C C . ARG A 1 107 ? -6.485 9.431 -23.819 1.00 94.88 107 ARG A C 1
ATOM 773 O O . ARG A 1 107 ? -6.368 10.203 -24.764 1.00 94.88 107 ARG A O 1
ATOM 780 N N . GLU A 1 108 ? -7.667 9.063 -23.327 1.00 95.31 108 GLU A N 1
ATOM 781 C CA . GLU A 1 108 ? -8.945 9.589 -23.827 1.00 95.31 108 GLU A CA 1
ATOM 782 C C . GLU A 1 108 ? -9.020 11.116 -23.665 1.00 95.31 108 GLU A C 1
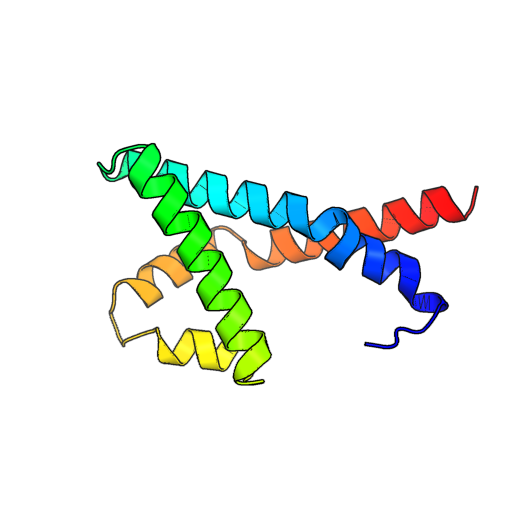ATOM 784 O O . GLU A 1 108 ? -9.440 11.824 -24.578 1.00 95.31 108 GLU A O 1
ATOM 789 N N . MET A 1 109 ? -8.568 11.626 -22.515 1.00 92.81 109 MET A N 1
ATOM 790 C CA . MET A 1 109 ? -8.575 13.057 -22.201 1.00 92.81 109 MET A CA 1
ATOM 791 C C . MET A 1 109 ? -7.526 13.851 -22.989 1.00 92.81 109 MET A C 1
ATOM 793 O O . MET A 1 109 ? -7.802 14.980 -23.379 1.00 92.81 109 MET A O 1
ATOM 797 N N . SER A 1 110 ? -6.346 13.275 -23.232 1.00 84.19 110 SER A N 1
ATOM 798 C CA . SER A 1 110 ? -5.253 13.915 -23.983 1.00 84.19 110 SER A CA 1
ATOM 799 C C . SER A 1 110 ? -5.454 13.878 -25.504 1.00 84.19 110 SER A C 1
ATOM 801 O O . SER A 1 110 ? -4.816 14.639 -26.226 1.00 84.19 110 SER A O 1
ATOM 803 N N . GLY A 1 111 ? -6.307 12.977 -26.000 1.00 68.38 111 GLY A N 1
ATOM 804 C CA . GLY A 1 111 ? -6.666 12.848 -27.416 1.00 68.38 111 GLY A CA 1
ATOM 805 C C . GLY A 1 111 ? -7.911 13.636 -27.845 1.00 68.38 111 GLY A C 1
ATOM 806 O O . GLY A 1 111 ? -8.394 13.396 -28.953 1.00 68.38 111 GLY A O 1
ATOM 807 N N . SER A 1 112 ? -8.439 14.515 -26.981 1.00 50.50 112 SER A N 1
ATOM 808 C CA . SER A 1 112 ? -9.582 15.409 -27.248 1.00 50.50 112 SER A CA 1
ATOM 809 C C . SER A 1 112 ? -9.143 16.832 -27.584 1.00 50.50 112 SER A C 1
ATOM 811 O O . SER A 1 112 ? -8.203 17.329 -26.926 1.00 50.50 112 SER A O 1
#

Sequence (112 aa):
MDVEEKLIDAVTGLSGSGPAYVYVFIEALSDAGVKMGLSREVSTQLAAQTVLGSAQMVLETKLHPGELKDRVTSPGGTTIAALHALEKGGLRSAVYDAVEASTLKSREMSGS

Secondary structure (DSSP, 8-state):
----GGGHHHHIIIIISHHHHHHHHHHHHHHHHHHTT--HHHHHHHHHHHHHHHHHHHHHH---HHHHHHHT--TTSHHHHHHHHHHHTTHHHHHHHHHHHHHHHHHHHHT-

pLDDT: mean 95.8, std 6.9, range [50.5, 98.81]

Radius of gyration: 16.58 Å; chains: 1; bounding box: 29×36×46 Å

Foldseek 3Di:
DDDDPVCVLLCCLCPVCVVVVLVVQLVVQLVVCVVVPDDSVVSSVCSVVVVVVLVCCCVVVVDDSVVVLVVPDDVVDPSVVVVVVCVVVVVVVVSVCSSVVSSVVSVVVVVD